Protein AF-A0A1F8M9L6-F1 (afdb_monomer_lite)

Sequence (81 aa):
MDDEVFFEMIRTYFQRFKDSNATVEDFIALANEVSGEDLTDLFDVWLYQKVVPQIEGSPFGLGDGRPSDDTSRTGVKLVSN

Structure (mmCIF, N/CA/C/O backbone):
data_AF-A0A1F8M9L6-F1
#
_entry.id   AF-A0A1F8M9L6-F1
#
loop_
_atom_site.group_PDB
_atom_site.id
_atom_site.type_symbol
_atom_site.label_atom_id
_atom_site.label_alt_id
_atom_site.label_comp_id
_atom_site.label_asym_id
_atom_site.label_entity_id
_atom_site.label_seq_id
_atom_site.pdbx_PDB_ins_code
_atom_site.Cartn_x
_atom_site.Cartn_y
_atom_site.Cartn_z
_atom_site.occupancy
_atom_site.B_iso_or_equiv
_atom_site.auth_seq_id
_atom_site.auth_comp_id
_atom_site.auth_asym_id
_atom_site.auth_atom_id
_atom_site.pdbx_PDB_model_num
ATOM 1 N N . MET A 1 1 ? 4.241 6.256 -8.112 1.00 81.81 1 MET A N 1
ATOM 2 C CA . MET A 1 1 ? 4.157 6.612 -6.677 1.00 81.81 1 MET A CA 1
ATOM 3 C C . MET A 1 1 ? 5.348 7.438 -6.182 1.00 81.81 1 MET A C 1
ATOM 5 O O . MET A 1 1 ? 6.481 7.131 -6.539 1.00 81.81 1 MET A O 1
ATOM 9 N N . ASP A 1 2 ? 5.085 8.455 -5.356 1.00 90.12 2 ASP A N 1
ATOM 10 C CA . ASP A 1 2 ? 6.086 9.282 -4.661 1.00 90.12 2 ASP A CA 1
ATOM 11 C C . ASP A 1 2 ? 6.266 8.883 -3.176 1.00 90.12 2 ASP A C 1
ATOM 13 O O . ASP A 1 2 ? 5.572 7.998 -2.664 1.00 90.12 2 ASP A O 1
ATOM 17 N N . ASP A 1 3 ? 7.210 9.530 -2.484 1.00 94.50 3 ASP A N 1
ATOM 18 C CA . ASP A 1 3 ? 7.537 9.238 -1.082 1.00 94.50 3 ASP A CA 1
ATOM 19 C C . ASP A 1 3 ? 6.419 9.637 -0.102 1.00 94.50 3 ASP A C 1
ATOM 21 O O . ASP A 1 3 ? 6.213 8.961 0.907 1.00 94.50 3 ASP A O 1
ATOM 25 N N . GLU A 1 4 ? 5.691 10.726 -0.357 1.00 96.12 4 GLU A N 1
ATOM 26 C CA . GLU A 1 4 ? 4.639 11.201 0.550 1.00 96.12 4 GLU A CA 1
ATOM 27 C C . GLU A 1 4 ? 3.463 10.222 0.559 1.00 96.12 4 GLU A C 1
ATOM 29 O O . GLU A 1 4 ? 3.050 9.757 1.627 1.00 96.12 4 GLU A O 1
ATOM 34 N N . VAL A 1 5 ? 3.030 9.812 -0.632 1.00 95.00 5 VAL A N 1
ATOM 35 C CA . VAL A 1 5 ? 2.016 8.780 -0.859 1.00 95.00 5 VAL A CA 1
ATOM 36 C C . VAL A 1 5 ? 2.466 7.438 -0.273 1.00 95.00 5 VAL A C 1
ATOM 38 O O . VAL A 1 5 ? 1.664 6.742 0.355 1.00 95.00 5 VAL A O 1
ATOM 41 N N . PHE A 1 6 ? 3.754 7.081 -0.387 1.00 93.81 6 PHE A N 1
ATOM 42 C CA . PHE A 1 6 ? 4.294 5.881 0.267 1.00 93.81 6 PHE A CA 1
ATOM 43 C C . PHE A 1 6 ? 4.088 5.917 1.783 1.00 93.81 6 PHE A C 1
ATOM 45 O O . PHE A 1 6 ? 3.548 4.977 2.372 1.00 93.81 6 PHE A O 1
ATOM 52 N N . PHE A 1 7 ? 4.519 6.992 2.442 1.00 96.62 7 PHE A N 1
ATOM 53 C CA . PHE A 1 7 ? 4.418 7.079 3.897 1.00 96.62 7 PHE A CA 1
ATOM 54 C C . PHE A 1 7 ? 2.973 7.206 4.376 1.00 96.62 7 PHE A C 1
ATOM 56 O O . PHE A 1 7 ? 2.643 6.682 5.446 1.00 96.62 7 PHE A O 1
ATOM 63 N N . GLU A 1 8 ? 2.109 7.867 3.607 1.00 96.81 8 GLU A N 1
ATOM 64 C CA . GLU A 1 8 ? 0.671 7.882 3.858 1.00 96.81 8 GLU A CA 1
ATOM 65 C C . GLU A 1 8 ? 0.091 6.466 3.819 1.00 96.81 8 GLU A C 1
ATOM 67 O O . GLU A 1 8 ? -0.569 6.050 4.774 1.00 96.81 8 GLU A O 1
ATOM 72 N N . MET A 1 9 ? 0.412 5.685 2.787 1.00 96.31 9 MET A N 1
ATOM 73 C CA . MET A 1 9 ? -0.045 4.304 2.642 1.00 96.31 9 MET A CA 1
ATOM 74 C C . MET A 1 9 ? 0.356 3.438 3.842 1.00 96.31 9 MET A C 1
ATOM 76 O O . MET A 1 9 ? -0.494 2.757 4.415 1.00 96.31 9 MET A O 1
ATOM 80 N N . ILE A 1 10 ? 1.613 3.510 4.295 1.00 96.06 10 ILE A N 1
ATOM 81 C CA . ILE A 1 10 ? 2.087 2.732 5.453 1.00 96.06 10 ILE A CA 1
ATOM 82 C C . ILE A 1 10 ? 1.379 3.144 6.753 1.00 96.06 10 ILE A C 1
ATOM 84 O O . ILE A 1 10 ? 1.013 2.288 7.564 1.00 96.06 10 ILE A O 1
ATOM 88 N N . ARG A 1 11 ? 1.149 4.447 6.966 1.00 97.19 11 ARG A N 1
ATOM 89 C CA . ARG A 1 11 ? 0.400 4.935 8.137 1.00 97.19 11 ARG A CA 1
ATOM 90 C C . ARG A 1 11 ? -1.047 4.455 8.103 1.00 97.19 11 ARG A C 1
ATOM 92 O O . ARG A 1 11 ? -1.548 3.981 9.123 1.00 97.19 11 ARG A O 1
ATOM 99 N N . THR A 1 12 ? -1.692 4.541 6.945 1.00 97.12 12 THR A N 1
ATOM 100 C CA . THR A 1 12 ? -3.075 4.103 6.744 1.00 97.12 12 THR A CA 1
ATOM 101 C C . THR A 1 12 ? -3.208 2.595 6.926 1.00 97.12 12 THR A C 1
ATOM 103 O O . THR A 1 12 ? -4.121 2.147 7.619 1.00 97.12 12 THR A O 1
ATOM 106 N N . TYR A 1 13 ? -2.257 1.814 6.407 1.00 96.88 13 TYR A N 1
ATOM 107 C CA . TYR A 1 13 ? -2.196 0.366 6.600 1.00 96.88 13 TYR A CA 1
ATOM 108 C C . TYR A 1 13 ? -2.152 0.018 8.084 1.00 96.88 13 TYR A C 1
ATOM 110 O O . TYR A 1 13 ? -2.989 -0.736 8.581 1.00 96.88 13 TYR A O 1
ATOM 118 N N . PHE A 1 14 ? -1.222 0.634 8.820 1.00 96.50 14 PHE A N 1
ATOM 119 C CA . PHE A 1 14 ? -1.117 0.406 10.252 1.00 96.50 14 PHE A CA 1
ATOM 120 C C . PHE A 1 14 ? -2.408 0.794 10.977 1.00 96.50 14 PHE A C 1
ATOM 122 O O . PHE A 1 14 ? -2.929 0.003 11.753 1.00 96.50 14 PHE A O 1
ATOM 129 N N . GLN A 1 15 ? -2.976 1.973 10.710 1.00 97.12 15 GLN A N 1
ATOM 130 C CA . GLN A 1 15 ? -4.208 2.391 11.384 1.00 97.12 15 GLN A CA 1
ATOM 131 C C . GLN A 1 15 ? -5.395 1.462 11.108 1.00 97.12 15 GLN A C 1
ATOM 133 O O . GLN A 1 15 ? -6.167 1.189 12.029 1.00 97.12 15 GLN A O 1
ATOM 138 N N . ARG A 1 16 ? -5.530 0.967 9.873 1.00 96.88 16 ARG A N 1
ATOM 139 C CA . ARG A 1 16 ? -6.642 0.106 9.449 1.00 96.88 16 ARG A CA 1
ATOM 140 C C . ARG A 1 16 ? -6.524 -1.313 10.017 1.00 96.88 16 ARG A C 1
ATOM 142 O O . ARG A 1 16 ? -7.544 -1.899 10.369 1.00 96.88 16 ARG A O 1
ATOM 149 N N . PHE A 1 17 ? -5.305 -1.836 10.165 1.00 96.44 17 PHE A N 1
ATOM 150 C CA . PHE A 1 17 ? -5.069 -3.237 10.534 1.00 96.44 17 PHE A CA 1
ATOM 151 C C . PHE A 1 17 ? -4.357 -3.451 11.882 1.00 96.44 17 PHE A C 1
ATOM 153 O O . PHE A 1 17 ? -4.065 -4.590 12.221 1.00 96.44 17 PHE A O 1
ATOM 160 N N . LYS A 1 18 ? -4.112 -2.412 12.694 1.00 94.94 18 LYS A N 1
ATOM 161 C CA . LYS A 1 18 ? -3.346 -2.500 13.964 1.00 94.94 18 LYS A CA 1
ATOM 162 C C . LYS A 1 18 ? -3.805 -3.569 14.966 1.00 94.94 18 LYS A C 1
ATOM 164 O O . LYS A 1 18 ? -2.985 -4.034 15.749 1.00 94.94 18 LYS A O 1
ATOM 169 N N . ASP A 1 19 ? -5.083 -3.941 14.948 1.00 95.88 19 ASP A N 1
ATOM 170 C CA . ASP A 1 19 ? -5.670 -4.949 15.846 1.00 95.88 19 ASP A CA 1
ATOM 171 C C . ASP A 1 19 ? -6.248 -6.148 15.062 1.00 95.88 19 ASP A C 1
ATOM 173 O O . ASP A 1 19 ? -7.104 -6.880 15.557 1.00 95.88 19 ASP A O 1
ATOM 177 N N . SER A 1 20 ? -5.818 -6.320 13.809 1.00 95.25 20 SER A N 1
ATOM 178 C CA . SER A 1 20 ? -6.329 -7.296 12.844 1.00 95.25 20 SER A CA 1
ATOM 179 C C . SER A 1 20 ? -5.177 -7.958 12.087 1.00 95.25 20 SER A C 1
ATOM 181 O O . SER A 1 20 ? -4.032 -7.523 12.147 1.00 95.25 20 SER A O 1
ATOM 183 N N . ASN A 1 21 ? -5.494 -9.001 11.324 1.00 94.31 21 ASN A N 1
ATOM 184 C CA . ASN A 1 21 ? -4.620 -9.473 10.258 1.00 94.31 21 ASN A CA 1
ATOM 185 C C . ASN A 1 21 ? -5.044 -8.819 8.938 1.00 94.31 21 ASN A C 1
ATOM 187 O O . ASN A 1 21 ? -6.230 -8.536 8.749 1.00 94.31 21 ASN A O 1
ATOM 191 N N . ALA A 1 22 ? -4.080 -8.599 8.051 1.00 96.19 22 ALA A N 1
ATOM 192 C CA . ALA A 1 22 ? -4.304 -8.186 6.673 1.00 96.19 22 ALA A CA 1
ATOM 193 C C . ALA A 1 22 ? -3.709 -9.239 5.739 1.00 96.19 22 ALA A C 1
ATOM 195 O O . ALA A 1 22 ? -2.680 -9.849 6.049 1.00 96.19 22 ALA A O 1
ATOM 196 N N . THR A 1 23 ? -4.369 -9.457 4.612 1.00 96.25 23 THR A N 1
ATOM 197 C CA . THR A 1 23 ? -3.871 -10.297 3.525 1.00 96.25 23 THR A CA 1
ATOM 198 C C . THR A 1 23 ? -2.978 -9.494 2.578 1.00 96.25 23 THR A C 1
ATOM 200 O O . THR A 1 23 ? -2.870 -8.269 2.676 1.00 96.25 23 THR A O 1
ATOM 203 N N . VAL A 1 24 ? -2.317 -10.186 1.650 1.00 94.44 24 VAL A N 1
ATOM 204 C CA . VAL A 1 24 ? -1.546 -9.520 0.591 1.00 94.44 24 VAL A CA 1
ATOM 205 C C . VAL A 1 24 ? -2.485 -8.719 -0.311 1.00 94.44 24 VAL A C 1
ATOM 207 O O . VAL A 1 24 ? -2.175 -7.593 -0.688 1.00 94.44 24 VAL A O 1
ATOM 210 N N . GLU A 1 25 ? -3.663 -9.265 -0.592 1.00 95.31 25 GLU A N 1
ATOM 211 C CA . GLU A 1 25 ? -4.708 -8.637 -1.390 1.00 95.31 25 GLU A CA 1
ATOM 212 C C . GLU A 1 25 ? -5.206 -7.338 -0.737 1.00 95.31 25 GLU A C 1
ATOM 214 O O . GLU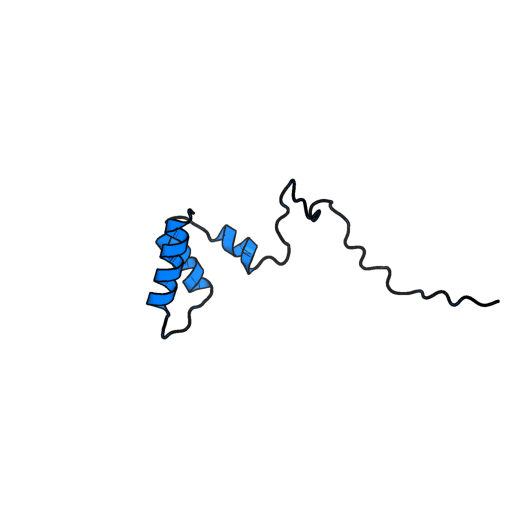 A 1 25 ? -5.368 -6.333 -1.428 1.00 95.31 25 GLU A O 1
ATOM 219 N N . ASP A 1 26 ? -5.365 -7.322 0.592 1.00 96.12 26 ASP A N 1
ATOM 220 C CA . ASP A 1 26 ? -5.723 -6.110 1.344 1.00 96.12 26 ASP A CA 1
ATOM 221 C C . ASP A 1 26 ? -4.650 -5.020 1.219 1.00 96.12 26 ASP A C 1
ATOM 223 O O . ASP A 1 26 ? -4.964 -3.834 1.094 1.00 96.12 26 ASP A O 1
ATOM 227 N N . PHE A 1 27 ? -3.374 -5.416 1.250 1.00 94.88 27 PHE A N 1
ATOM 228 C CA . PHE A 1 27 ? -2.257 -4.491 1.095 1.00 94.88 27 PHE A CA 1
ATOM 229 C C . PHE A 1 27 ? -2.204 -3.895 -0.317 1.00 94.88 27 PHE A C 1
ATOM 231 O O . PHE A 1 27 ? -2.082 -2.678 -0.454 1.00 94.88 27 PHE A O 1
ATOM 238 N N . ILE A 1 28 ? -2.356 -4.720 -1.359 1.00 95.25 28 ILE A N 1
ATOM 239 C CA . ILE A 1 28 ? -2.381 -4.262 -2.758 1.00 95.25 28 ILE A CA 1
ATOM 240 C C . ILE A 1 28 ? -3.572 -3.324 -2.992 1.00 95.25 28 ILE A C 1
ATOM 242 O O . ILE A 1 28 ? -3.408 -2.251 -3.573 1.00 95.25 28 ILE A O 1
ATOM 246 N N . ALA A 1 29 ? -4.758 -3.685 -2.492 1.00 96.38 29 ALA A N 1
ATOM 247 C CA . ALA A 1 29 ? -5.951 -2.854 -2.611 1.00 96.38 29 ALA A CA 1
ATOM 248 C C . ALA A 1 29 ? -5.759 -1.485 -1.945 1.00 96.38 29 ALA A C 1
ATOM 250 O O . ALA A 1 29 ? -6.098 -0.461 -2.536 1.00 96.38 29 ALA A O 1
ATOM 251 N N . LEU A 1 30 ? -5.163 -1.453 -0.749 1.00 96.50 30 LEU A N 1
ATOM 252 C CA . LEU A 1 30 ? -4.854 -0.205 -0.060 1.00 96.50 30 LEU A CA 1
ATOM 253 C C . LEU A 1 30 ? -3.795 0.625 -0.802 1.00 96.50 30 LEU A C 1
A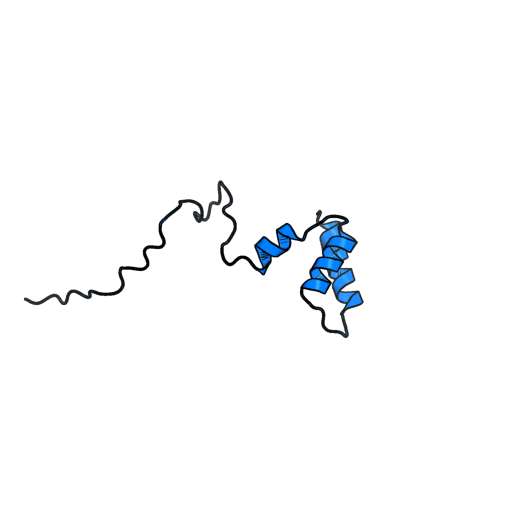TOM 255 O O . LEU A 1 30 ? -3.910 1.847 -0.867 1.00 96.50 30 LEU A O 1
ATOM 259 N N . ALA A 1 31 ? -2.764 -0.016 -1.351 1.00 95.50 31 ALA A N 1
ATOM 260 C CA . ALA A 1 31 ? -1.730 0.673 -2.115 1.00 95.50 31 ALA A CA 1
ATOM 261 C C . ALA A 1 31 ? -2.312 1.347 -3.366 1.00 95.50 31 ALA A C 1
ATOM 263 O O . ALA A 1 31 ? -2.007 2.511 -3.623 1.00 95.50 31 ALA A O 1
ATOM 264 N N . ASN A 1 32 ? -3.209 0.668 -4.084 1.00 95.81 32 ASN A N 1
ATOM 265 C CA . ASN A 1 32 ? -3.935 1.244 -5.217 1.00 95.81 32 ASN A CA 1
ATOM 266 C C . ASN A 1 32 ? -4.906 2.357 -4.773 1.00 95.81 32 ASN A C 1
ATOM 268 O O . ASN A 1 32 ? -5.002 3.387 -5.433 1.00 95.81 32 ASN A O 1
ATOM 272 N N . GLU A 1 33 ? -5.592 2.189 -3.633 1.00 96.44 33 GLU A N 1
ATOM 273 C CA . GLU A 1 33 ? -6.505 3.195 -3.057 1.00 96.44 33 GLU A CA 1
ATOM 274 C C . GLU A 1 33 ? -5.778 4.509 -2.738 1.00 96.44 33 GLU A C 1
ATOM 276 O O . GLU A 1 33 ? -6.253 5.578 -3.116 1.00 96.44 33 GLU A O 1
ATOM 281 N N . VAL A 1 34 ? -4.629 4.433 -2.060 1.00 96.00 34 VAL A N 1
ATOM 282 C CA . VAL A 1 34 ? -3.882 5.620 -1.610 1.00 96.00 34 VAL A CA 1
ATOM 283 C C . VAL A 1 34 ? -3.085 6.255 -2.750 1.00 96.00 34 VAL A C 1
ATOM 285 O O . VAL A 1 34 ? -2.995 7.477 -2.822 1.00 96.00 34 VAL A O 1
ATOM 288 N N . SER A 1 35 ? -2.528 5.452 -3.662 1.00 93.62 35 SER A N 1
ATOM 289 C CA . SER A 1 35 ? -1.760 5.981 -4.798 1.00 93.62 35 SER A CA 1
ATOM 290 C C . SER A 1 35 ? -2.621 6.475 -5.958 1.00 93.62 35 SER A C 1
ATOM 292 O O . SER A 1 35 ? -2.165 7.316 -6.730 1.00 93.62 35 SER A O 1
ATOM 294 N N . GLY A 1 36 ? -3.845 5.958 -6.112 1.00 95.00 36 GLY A N 1
ATOM 295 C CA . GLY A 1 36 ? -4.667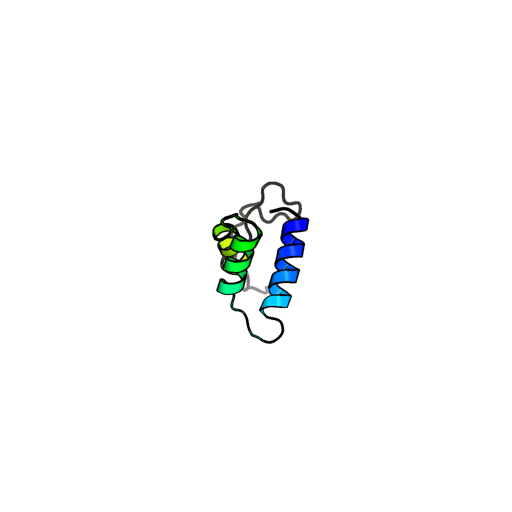 6.184 -7.303 1.00 95.00 36 GLY A CA 1
ATOM 296 C C . GLY A 1 36 ? -4.103 5.541 -8.578 1.00 95.00 36 GLY A C 1
ATOM 297 O O . GLY A 1 36 ? -4.609 5.809 -9.669 1.00 95.00 36 GLY A O 1
ATOM 298 N N . GLU A 1 37 ? -3.062 4.713 -8.457 1.00 93.81 37 GLU A N 1
ATOM 299 C CA . GLU A 1 37 ? -2.409 3.982 -9.542 1.00 93.81 37 GLU A CA 1
ATOM 300 C C . GLU A 1 37 ? -2.821 2.499 -9.495 1.00 93.81 37 GLU A C 1
ATOM 302 O O . GLU A 1 37 ? -3.163 1.965 -8.439 1.00 93.81 37 GLU A O 1
ATOM 307 N N . ASP A 1 38 ? -2.776 1.813 -10.640 1.00 94.19 38 ASP A N 1
ATOM 308 C CA . ASP A 1 38 ? -2.867 0.350 -10.668 1.00 94.19 38 ASP A CA 1
ATOM 309 C C . ASP A 1 38 ? -1.464 -0.244 -10.500 1.00 94.19 38 ASP A C 1
ATOM 311 O O . ASP A 1 38 ? -0.669 -0.287 -11.439 1.00 94.19 38 ASP A O 1
ATOM 315 N N . LEU A 1 39 ? -1.146 -0.670 -9.278 1.00 93.88 39 LEU A N 1
ATOM 316 C CA . LEU A 1 39 ? 0.143 -1.259 -8.916 1.00 93.88 39 LEU A CA 1
ATOM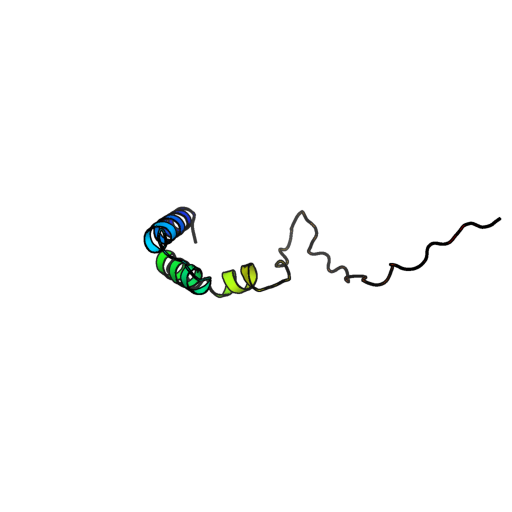 317 C C . LEU A 1 39 ? 0.133 -2.791 -9.004 1.00 93.88 39 LEU A C 1
ATOM 319 O O . LEU A 1 39 ? 1.084 -3.432 -8.555 1.00 93.88 39 LEU A O 1
ATOM 323 N N . THR A 1 40 ? -0.915 -3.396 -9.569 1.00 90.62 40 THR A N 1
ATOM 324 C CA . THR A 1 40 ? -1.066 -4.858 -9.615 1.00 90.62 40 THR A CA 1
ATOM 325 C C . THR A 1 40 ? 0.122 -5.528 -10.307 1.00 90.62 40 THR A C 1
ATOM 327 O O . THR A 1 40 ? 0.696 -6.466 -9.756 1.00 90.62 40 THR A O 1
ATOM 330 N N . ASP A 1 41 ? 0.566 -4.999 -11.450 1.00 90.12 41 ASP A N 1
ATOM 331 C CA . ASP A 1 41 ? 1.708 -5.543 -12.199 1.00 90.12 41 ASP A CA 1
ATOM 332 C C . ASP A 1 41 ? 3.028 -5.425 -11.423 1.00 90.12 41 ASP A C 1
ATOM 334 O O . ASP A 1 41 ? 3.860 -6.335 -11.442 1.00 90.12 41 ASP A O 1
ATOM 338 N N . LEU A 1 42 ? 3.220 -4.317 -10.699 1.00 90.44 42 LEU A N 1
ATOM 339 C CA . LEU A 1 42 ? 4.393 -4.124 -9.848 1.00 90.44 42 LEU A CA 1
ATOM 340 C C . LEU A 1 42 ? 4.437 -5.190 -8.750 1.00 90.44 42 LEU A C 1
ATOM 342 O O . LEU A 1 42 ? 5.480 -5.805 -8.519 1.00 90.44 42 LEU A O 1
ATOM 346 N N . PHE A 1 43 ? 3.310 -5.402 -8.071 1.00 92.06 43 PHE A N 1
ATOM 347 C CA . PHE A 1 43 ? 3.226 -6.375 -6.992 1.00 92.06 43 PHE A CA 1
ATOM 348 C C . PHE A 1 43 ? 3.291 -7.812 -7.493 1.00 92.06 43 PHE A C 1
ATOM 350 O O . PHE A 1 43 ? 3.885 -8.632 -6.800 1.00 92.06 43 PHE A O 1
ATOM 357 N N . ASP A 1 44 ? 2.790 -8.121 -8.691 1.00 90.31 44 ASP A N 1
ATOM 358 C CA . ASP A 1 44 ? 2.962 -9.453 -9.273 1.00 90.31 44 ASP A CA 1
ATOM 359 C C . ASP A 1 44 ? 4.444 -9.792 -9.447 1.00 90.31 44 ASP A C 1
ATOM 361 O O . ASP A 1 44 ? 4.942 -10.803 -8.939 1.00 90.31 44 ASP A O 1
ATOM 365 N N . VAL A 1 45 ? 5.170 -8.869 -10.075 1.00 89.31 45 VAL A N 1
ATOM 366 C CA . VAL A 1 45 ? 6.605 -8.994 -10.317 1.00 89.31 45 VAL A CA 1
ATOM 367 C C . VAL A 1 45 ? 7.402 -9.055 -9.016 1.00 89.31 45 VAL A C 1
ATOM 369 O O . VAL A 1 45 ? 8.376 -9.800 -8.922 1.00 89.31 45 VAL A O 1
ATOM 372 N N . TRP A 1 46 ? 7.016 -8.280 -8.006 1.00 86.44 46 TRP A N 1
ATOM 373 C CA . TRP A 1 46 ? 7.779 -8.184 -6.766 1.00 86.44 46 TRP A CA 1
ATOM 374 C C . TRP A 1 46 ? 7.460 -9.294 -5.750 1.00 86.44 46 TRP A C 1
ATOM 376 O O . TRP A 1 46 ? 8.372 -9.774 -5.076 1.00 86.44 46 TRP A O 1
ATOM 386 N N . LEU A 1 47 ? 6.196 -9.716 -5.629 1.00 90.31 47 LEU A N 1
ATOM 387 C CA . LEU A 1 47 ? 5.747 -10.688 -4.621 1.00 90.31 47 LEU A CA 1
ATOM 388 C C . LEU A 1 47 ? 5.712 -12.127 -5.127 1.00 90.31 47 LEU A C 1
ATOM 390 O O . LEU A 1 47 ? 6.004 -13.042 -4.353 1.00 90.31 47 LEU A O 1
ATOM 394 N N . TYR A 1 48 ? 5.317 -12.345 -6.383 1.00 89.00 48 TYR A N 1
ATOM 395 C CA . TYR A 1 48 ? 5.003 -13.688 -6.880 1.00 89.00 48 TYR A CA 1
ATOM 396 C C . TYR A 1 48 ? 6.047 -14.231 -7.852 1.00 89.00 48 TYR A C 1
ATOM 398 O O . TYR A 1 48 ? 6.273 -15.445 -7.893 1.00 89.00 48 TYR A O 1
ATOM 406 N N . GLN A 1 49 ? 6.725 -13.368 -8.611 1.00 86.38 49 GLN A N 1
ATOM 407 C CA . GLN A 1 49 ? 7.754 -13.829 -9.537 1.00 86.38 49 GLN A CA 1
ATOM 408 C C . GLN A 1 49 ? 9.034 -14.234 -8.794 1.00 86.38 49 GLN A C 1
ATOM 410 O O . GLN A 1 49 ? 9.607 -13.500 -7.995 1.00 86.38 49 GLN A O 1
ATOM 415 N N . LYS A 1 50 ? 9.525 -15.441 -9.095 1.00 78.81 50 LYS A N 1
ATOM 416 C CA . LYS A 1 50 ? 10.762 -15.991 -8.508 1.00 78.81 50 LYS A CA 1
ATOM 417 C C . LYS A 1 50 ? 12.029 -15.347 -9.081 1.00 78.81 50 LYS A C 1
ATOM 419 O O . LYS A 1 50 ? 13.099 -15.434 -8.480 1.00 78.81 50 LYS A O 1
ATOM 424 N N . VAL A 1 51 ? 11.924 -14.779 -10.279 1.00 74.25 51 VAL A N 1
ATOM 425 C CA . VAL A 1 51 ? 13.045 -14.196 -11.014 1.00 74.25 51 VAL A CA 1
ATOM 426 C C . VAL A 1 51 ? 13.039 -12.696 -10.778 1.00 74.25 51 VAL A C 1
ATOM 428 O O . VAL A 1 51 ? 12.057 -12.025 -11.076 1.00 74.25 51 VAL A O 1
ATOM 431 N N . VAL A 1 52 ? 14.151 -12.178 -10.260 1.00 69.00 52 VAL A N 1
ATOM 432 C CA . VAL A 1 52 ? 14.348 -10.734 -10.123 1.00 69.00 52 VAL A CA 1
ATOM 433 C C . VAL A 1 52 ? 14.329 -10.105 -11.522 1.00 69.00 52 VAL A C 1
ATOM 435 O O . VAL A 1 52 ? 15.023 -10.615 -12.409 1.00 69.00 52 VAL A O 1
ATOM 438 N N . PRO A 1 53 ? 13.569 -9.017 -11.741 1.00 66.00 53 PRO A N 1
ATOM 439 C CA . PRO A 1 53 ? 13.554 -8.314 -13.015 1.00 66.00 53 PRO A CA 1
ATOM 440 C C . PRO A 1 53 ? 14.957 -7.935 -13.469 1.00 66.00 53 PRO A C 1
ATOM 442 O O . PRO A 1 53 ? 15.771 -7.433 -12.692 1.00 66.00 53 PRO A O 1
ATOM 445 N N . GLN A 1 54 ? 15.226 -8.162 -14.750 1.00 68.00 54 GLN A N 1
ATOM 446 C CA . GLN A 1 54 ? 16.477 -7.757 -15.366 1.00 68.00 54 GLN A CA 1
ATOM 447 C C . GLN A 1 54 ? 16.445 -6.250 -15.601 1.00 68.00 54 GLN A C 1
ATOM 449 O O . GLN A 1 54 ? 15.671 -5.762 -16.420 1.00 68.00 54 GLN A O 1
ATOM 454 N N . ILE A 1 55 ? 17.274 -5.515 -14.863 1.00 69.12 55 ILE A N 1
ATOM 455 C CA . ILE A 1 55 ? 17.429 -4.070 -15.027 1.00 69.12 55 ILE A CA 1
ATOM 456 C C . ILE A 1 55 ? 18.709 -3.836 -15.831 1.00 69.12 55 ILE A C 1
ATOM 458 O O . ILE A 1 55 ? 19.804 -4.202 -15.389 1.00 69.12 55 ILE A O 1
ATOM 462 N N . GLU A 1 56 ? 18.582 -3.243 -17.019 1.00 67.12 56 GLU A N 1
ATOM 463 C CA . GLU A 1 56 ? 19.741 -2.864 -17.830 1.00 67.12 56 GLU A CA 1
ATOM 464 C C . GLU A 1 56 ? 20.640 -1.889 -17.051 1.00 67.12 56 GLU A C 1
ATOM 466 O O . GLU A 1 56 ? 20.174 -0.902 -16.485 1.00 67.12 56 GLU A O 1
ATOM 471 N N . GLY A 1 57 ? 21.945 -2.175 -17.000 1.00 68.06 57 GLY A N 1
ATOM 472 C CA . GLY A 1 57 ? 22.920 -1.335 -16.294 1.00 68.06 57 GLY A CA 1
ATOM 473 C C . GLY A 1 57 ? 23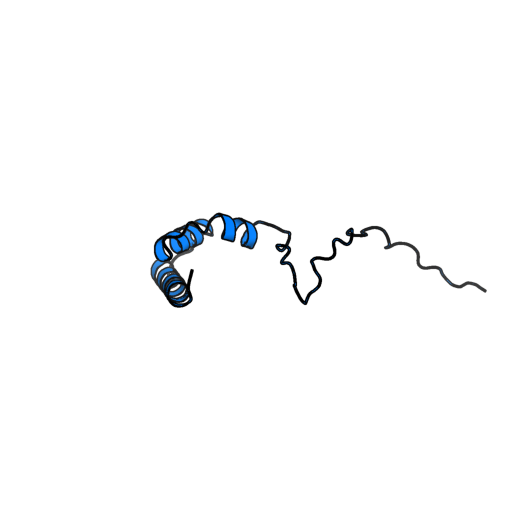.093 -1.619 -14.795 1.00 68.06 57 GLY A C 1
ATOM 474 O O . GLY A 1 57 ? 23.763 -0.839 -14.119 1.00 68.06 57 GLY A O 1
ATOM 475 N N . SER A 1 58 ? 22.548 -2.721 -14.258 1.00 64.19 58 SER A N 1
ATOM 476 C CA . SER A 1 58 ? 22.799 -3.117 -12.862 1.00 64.19 58 SER A CA 1
ATOM 477 C C . SER A 1 58 ? 24.302 -3.362 -12.592 1.00 64.19 58 SER A C 1
ATOM 479 O O . SER A 1 58 ? 24.907 -4.200 -13.268 1.00 64.19 58 SER A O 1
ATOM 481 N N . PRO A 1 59 ? 24.918 -2.714 -11.576 1.00 58.66 59 PRO A N 1
ATOM 482 C CA . PRO A 1 59 ? 26.314 -2.957 -11.185 1.00 58.66 59 PRO A CA 1
ATOM 483 C C . PRO A 1 59 ? 26.511 -4.337 -10.537 1.00 58.66 59 PRO A C 1
ATOM 485 O O . PRO A 1 59 ? 27.631 -4.841 -10.452 1.00 58.66 59 PRO A O 1
ATOM 488 N N . PHE A 1 60 ? 25.417 -4.966 -10.103 1.00 59.97 60 PHE A N 1
ATOM 489 C CA . PHE A 1 60 ? 25.363 -6.366 -9.712 1.00 59.97 60 PHE A CA 1
ATOM 490 C C . PHE A 1 60 ? 24.901 -7.142 -10.944 1.00 59.97 60 PHE A C 1
ATOM 492 O O . PHE A 1 60 ? 23.704 -7.169 -11.229 1.00 59.97 60 PHE A O 1
ATOM 499 N N . GLY A 1 61 ? 25.848 -7.670 -11.723 1.00 53.88 61 GLY A N 1
ATOM 500 C CA . GLY A 1 61 ? 25.642 -8.250 -13.057 1.00 53.88 61 GLY A CA 1
ATOM 501 C C . GLY A 1 61 ? 24.720 -9.474 -13.109 1.00 53.88 61 GLY A C 1
ATOM 502 O O . GLY A 1 61 ? 25.166 -10.574 -13.398 1.00 53.88 61 GLY A O 1
ATOM 503 N N . LEU A 1 62 ? 23.430 -9.278 -12.857 1.00 61.72 62 LEU A N 1
ATOM 504 C CA . LEU A 1 62 ? 22.367 -10.269 -13.022 1.00 61.72 62 LEU A CA 1
ATOM 505 C C . LEU A 1 62 ? 21.856 -10.334 -14.472 1.00 61.72 62 LEU A C 1
ATOM 507 O O . LEU A 1 62 ? 21.124 -11.261 -14.807 1.00 61.72 62 LEU A O 1
ATOM 511 N N . GLY A 1 63 ? 22.285 -9.393 -15.324 1.00 54.56 63 GLY A N 1
ATOM 512 C CA . GLY A 1 63 ? 21.811 -9.204 -16.698 1.00 54.56 63 GLY A CA 1
ATOM 513 C C . GLY A 1 63 ? 22.641 -9.846 -17.806 1.00 54.56 63 GLY A C 1
ATOM 514 O O . GLY A 1 63 ? 22.347 -9.609 -18.972 1.00 54.56 63 GLY A O 1
ATOM 515 N N . ASP A 1 64 ? 23.661 -10.651 -17.504 1.00 54.00 64 ASP A N 1
ATOM 516 C CA . ASP A 1 64 ? 24.520 -11.223 -18.547 1.00 54.00 64 ASP A CA 1
ATOM 517 C C . ASP A 1 64 ? 24.157 -12.656 -18.942 1.00 54.00 64 ASP A C 1
ATOM 519 O O . ASP A 1 64 ? 25.040 -13.440 -19.264 1.00 54.00 64 ASP A O 1
ATOM 523 N N . GLY A 1 65 ? 22.864 -13.004 -18.947 1.00 56.44 65 GLY A N 1
ATOM 524 C CA . GLY A 1 65 ? 22.328 -14.157 -19.685 1.00 56.44 65 GLY A CA 1
ATOM 525 C C . GLY A 1 65 ? 23.064 -15.491 -19.503 1.00 56.44 65 GLY A C 1
ATOM 526 O O . GLY A 1 65 ? 22.986 -16.342 -20.392 1.00 56.44 65 GLY A O 1
ATOM 527 N N . ARG A 1 66 ? 23.805 -15.691 -18.402 1.00 50.22 66 ARG A N 1
ATOM 528 C CA . ARG A 1 66 ? 24.539 -16.938 -18.201 1.00 50.22 66 ARG A CA 1
ATOM 529 C C . ARG A 1 66 ? 23.517 -18.058 -18.031 1.00 50.22 66 ARG A C 1
ATOM 531 O O . ARG A 1 66 ? 22.645 -17.937 -17.167 1.00 50.22 66 ARG A O 1
ATOM 538 N N . PRO A 1 67 ? 23.613 -19.146 -18.815 1.00 44.94 67 PRO A N 1
ATOM 539 C CA . PRO A 1 67 ? 22.838 -20.339 -18.535 1.00 44.94 67 PRO A CA 1
ATOM 540 C C . PRO A 1 67 ? 23.135 -20.744 -17.093 1.00 44.94 67 PRO A C 1
ATOM 542 O O . PRO A 1 67 ? 24.294 -20.738 -16.671 1.00 44.94 67 PRO A O 1
ATOM 545 N N . SER A 1 68 ? 22.099 -21.064 -16.324 1.00 51.34 68 SER A N 1
ATOM 546 C CA . SER A 1 68 ? 22.273 -21.747 -15.051 1.00 51.34 68 SER A CA 1
ATOM 547 C C . SER A 1 68 ? 22.881 -23.120 -15.344 1.00 51.34 68 SER A C 1
ATOM 549 O O . SER A 1 68 ? 22.147 -24.076 -15.587 1.00 51.34 68 SER A O 1
ATOM 551 N N . ASP A 1 69 ? 24.212 -23.209 -15.381 1.00 48.03 69 ASP A N 1
ATOM 552 C CA . ASP A 1 69 ? 24.939 -24.475 -15.452 1.00 48.03 69 ASP A CA 1
ATOM 553 C C . ASP A 1 69 ? 24.780 -25.203 -14.109 1.00 48.03 69 ASP A C 1
ATOM 555 O O . ASP A 1 69 ? 25.665 -25.239 -13.255 1.00 48.03 69 ASP A O 1
ATOM 559 N N . ASP A 1 70 ? 23.607 -25.803 -13.923 1.00 52.41 70 ASP A N 1
ATOM 560 C CA . ASP A 1 70 ? 23.371 -26.870 -12.959 1.00 52.41 70 ASP A CA 1
ATOM 561 C C . ASP A 1 70 ? 23.780 -28.211 -13.584 1.00 52.41 70 ASP A C 1
ATOM 563 O O . ASP A 1 70 ? 22.951 -29.072 -13.848 1.00 52.41 70 ASP A O 1
ATOM 567 N N . THR A 1 71 ? 25.063 -28.391 -13.917 1.00 49.41 71 THR A N 1
ATOM 568 C CA . THR A 1 71 ? 25.651 -29.724 -14.165 1.00 49.41 71 THR A CA 1
ATOM 569 C C . THR A 1 71 ? 27.174 -29.682 -14.018 1.00 49.41 71 THR A C 1
ATOM 571 O O . THR A 1 71 ? 27.911 -29.850 -14.982 1.00 49.41 71 THR A O 1
ATOM 574 N N . SER A 1 72 ? 27.700 -29.456 -12.813 1.00 42.47 72 SER A N 1
ATOM 575 C CA . SER A 1 72 ? 29.116 -29.750 -12.508 1.00 42.47 72 SER A CA 1
ATOM 576 C C . SER A 1 72 ? 29.338 -29.929 -11.008 1.00 42.47 72 SER A C 1
ATOM 578 O O . SER A 1 72 ? 30.190 -29.295 -10.391 1.00 42.47 72 SER A O 1
ATOM 580 N N . ARG A 1 73 ? 28.559 -30.820 -10.387 1.00 49.84 73 ARG A N 1
ATOM 581 C CA . ARG A 1 73 ? 28.812 -31.276 -9.015 1.00 49.84 73 ARG A CA 1
ATOM 582 C C . ARG A 1 73 ? 28.956 -32.793 -8.945 1.00 49.84 73 ARG A C 1
ATOM 584 O O . ARG A 1 73 ? 28.278 -33.436 -8.164 1.00 49.84 73 ARG A O 1
ATOM 591 N N . THR A 1 74 ? 29.880 -33.359 -9.719 1.00 50.19 74 THR A N 1
ATOM 592 C CA . THR A 1 74 ? 30.416 -34.710 -9.469 1.00 50.19 74 THR A CA 1
ATOM 593 C C . THR A 1 74 ? 31.759 -34.878 -10.165 1.00 50.19 74 THR A C 1
ATOM 595 O O . THR A 1 74 ? 31.821 -34.881 -11.389 1.00 50.19 74 THR A O 1
ATOM 598 N N . GLY A 1 75 ? 32.828 -35.057 -9.385 1.00 39.75 75 GLY A N 1
ATOM 599 C CA . GLY A 1 75 ? 34.112 -35.510 -9.921 1.00 39.75 75 GLY A CA 1
ATOM 600 C C . GLY A 1 75 ? 35.343 -35.011 -9.174 1.00 39.75 75 GLY A C 1
ATOM 601 O O . GLY A 1 75 ? 36.222 -34.416 -9.786 1.00 39.75 75 GLY A O 1
ATOM 602 N N . VAL A 1 76 ? 35.436 -35.271 -7.867 1.00 48.50 76 VAL A N 1
ATOM 603 C CA . VAL A 1 76 ? 36.722 -35.245 -7.150 1.00 48.50 76 VAL A CA 1
ATOM 604 C C . VAL A 1 76 ? 37.676 -36.208 -7.868 1.00 48.50 76 VAL A C 1
ATOM 606 O O . VAL A 1 76 ? 37.493 -37.423 -7.792 1.00 48.50 76 VAL A O 1
ATOM 609 N N . LYS A 1 77 ? 38.690 -35.698 -8.577 1.00 48.50 77 LYS A N 1
ATOM 610 C CA . LYS A 1 77 ? 39.817 -36.529 -9.014 1.00 48.50 77 LYS A CA 1
ATOM 611 C C . LYS A 1 77 ? 40.815 -36.630 -7.868 1.00 48.50 77 LYS A C 1
ATOM 613 O O . LYS A 1 77 ? 41.574 -35.705 -7.599 1.00 48.50 77 LYS A O 1
ATOM 618 N N . LEU A 1 78 ? 40.766 -37.777 -7.197 1.00 43.34 78 LEU A N 1
ATOM 619 C CA . LEU A 1 78 ? 41.823 -38.282 -6.332 1.00 43.34 78 LEU A CA 1
AT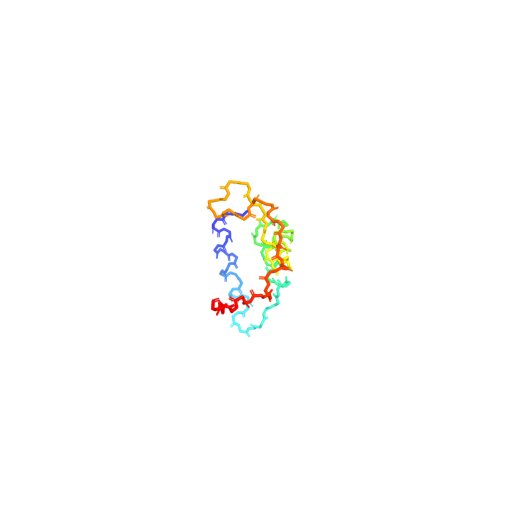OM 620 C C . LEU A 1 78 ? 43.134 -38.295 -7.128 1.00 43.34 78 LEU A C 1
ATOM 622 O O . LEU A 1 78 ? 43.222 -38.960 -8.162 1.00 43.34 78 LEU A O 1
ATOM 626 N N . VAL A 1 79 ? 44.135 -37.550 -6.660 1.00 41.69 79 VAL A N 1
ATOM 627 C CA . VAL A 1 79 ? 45.504 -37.700 -7.149 1.00 41.69 79 VAL A CA 1
ATOM 628 C C . VAL A 1 79 ? 46.030 -39.032 -6.613 1.00 41.69 79 VAL A C 1
ATOM 630 O O . VAL A 1 79 ? 45.998 -39.281 -5.407 1.00 41.69 79 VAL A O 1
ATOM 633 N N . SER A 1 80 ? 46.455 -39.920 -7.505 1.00 35.66 80 SER A N 1
ATOM 634 C CA . SER A 1 80 ? 47.185 -41.127 -7.136 1.00 35.66 80 SER A CA 1
ATOM 635 C C . SER A 1 80 ? 48.388 -41.269 -8.056 1.00 35.66 80 SER A C 1
ATOM 637 O O . SER A 1 80 ? 48.222 -41.421 -9.264 1.00 35.66 80 SER A O 1
ATOM 639 N N . ASN A 1 81 ? 49.546 -41.177 -7.397 1.00 37.97 81 ASN A N 1
ATOM 640 C CA . ASN A 1 81 ? 50.874 -41.693 -7.723 1.00 37.97 81 ASN A CA 1
ATOM 641 C C . ASN A 1 81 ? 51.531 -41.287 -9.048 1.00 37.97 81 ASN A C 1
ATOM 643 O O . ASN A 1 81 ? 51.370 -42.016 -10.051 1.00 37.97 81 ASN A O 1
#

pLDDT: mean 78.57, std 20.46, range [35.66, 97.19]

Foldseek 3Di:
DDPVLVVVLVVVVCVVAVPHDDDPVNSQVSSCVSVVDNCVVVCCQVPPDPDNDDDPPDPPPPNPPDPPPPPDPDDDDDDDD

Radius of gyration: 21.81 Å; chains: 1; bounding box: 58×53×36 Å

Secondary structure (DSSP, 8-state):
--HHHHHHHHHHHHHHHTTS---HHHHHHHHHHHH-S--HHHHIIIII-SSPP--TT-SS---S-----------------